Protein AF-A0A7C9AYQ9-F1 (afdb_monomer)

Foldseek 3Di:
DDDDDDDDDDPPCPVVPDLVQFKDWLLVCLLVVNDDAQPPCVVVLVVLLVLCLDPPNSDDDDDDDPPPPPVSSLSNNSNCLNVVVGDPSCRPHIRIGGHPVSLVVPDPDPPSND

Structure (mmCIF, N/CA/C/O backbone):
data_AF-A0A7C9AYQ9-F1
#
_entry.id   AF-A0A7C9AYQ9-F1
#
loop_
_atom_site.group_PDB
_atom_site.id
_atom_site.type_symbol
_atom_site.label_atom_id
_atom_site.label_alt_id
_atom_site.label_comp_id
_atom_site.label_asym_id
_atom_site.label_entity_id
_atom_site.label_seq_id
_atom_site.pdbx_PDB_ins_code
_atom_site.Cartn_x
_atom_site.Cartn_y
_atom_site.Cartn_z
_atom_site.occupancy
_atom_site.B_iso_or_equiv
_atom_site.auth_seq_id
_atom_site.auth_comp_id
_atom_site.auth_asym_id
_atom_site.auth_atom_id
_atom_site.pdbx_PDB_model_num
ATOM 1 N N . GLU A 1 1 ? 41.740 37.543 21.906 1.00 39.34 1 GLU A N 1
ATOM 2 C CA . GLU A 1 1 ? 41.934 36.076 21.966 1.00 39.34 1 GLU A CA 1
ATOM 3 C C . GLU A 1 1 ? 40.580 35.457 22.290 1.00 39.34 1 GLU A C 1
ATOM 5 O O . GLU A 1 1 ? 39.922 35.987 23.169 1.00 39.34 1 GLU A O 1
ATOM 10 N N . ALA A 1 2 ? 40.013 34.474 21.593 1.00 40.09 2 ALA A N 1
ATOM 11 C CA . ALA A 1 2 ? 40.501 33.508 20.608 1.00 40.09 2 ALA A CA 1
ATOM 12 C C . ALA A 1 2 ? 39.378 33.307 19.540 1.00 40.09 2 ALA A C 1
ATOM 14 O O . ALA A 1 2 ? 38.205 33.333 19.898 1.00 40.09 2 ALA A O 1
ATOM 15 N N . VAL A 1 3 ? 39.610 33.372 18.216 1.00 37.00 3 VAL A N 1
ATOM 16 C CA . VAL A 1 3 ? 39.918 32.241 17.292 1.00 37.00 3 VAL A CA 1
ATOM 17 C C . VAL A 1 3 ? 39.557 30.863 17.865 1.00 37.00 3 VAL A C 1
ATOM 19 O O . VAL A 1 3 ? 40.063 30.504 18.912 1.00 37.00 3 VAL A O 1
ATOM 22 N N . GLY A 1 4 ? 38.733 29.996 17.282 1.00 33.16 4 GLY A N 1
ATOM 23 C CA . GLY A 1 4 ? 38.198 29.827 15.933 1.00 33.16 4 GLY A CA 1
ATOM 24 C C . GLY A 1 4 ? 38.100 28.310 15.688 1.00 33.16 4 GLY A C 1
ATOM 25 O O . GLY A 1 4 ? 38.972 27.590 16.160 1.00 33.16 4 GLY A O 1
ATOM 26 N N . ALA A 1 5 ? 37.049 27.833 15.010 1.00 40.03 5 ALA A N 1
ATOM 27 C CA . ALA A 1 5 ? 37.015 26.648 14.128 1.00 40.03 5 ALA A CA 1
ATOM 28 C C . ALA A 1 5 ? 35.578 26.116 14.007 1.00 40.03 5 ALA A C 1
ATOM 30 O O . ALA A 1 5 ? 34.990 25.630 14.967 1.00 40.03 5 ALA A O 1
ATOM 31 N N . GLY A 1 6 ? 35.029 26.184 12.798 1.00 31.03 6 GLY A N 1
ATOM 32 C CA . GLY A 1 6 ? 33.719 25.635 12.454 1.00 31.03 6 GLY A CA 1
ATOM 33 C C . GLY A 1 6 ? 33.470 25.719 10.953 1.00 31.03 6 GLY A C 1
ATOM 34 O O . GLY A 1 6 ? 32.501 26.326 10.528 1.00 31.03 6 GLY A O 1
ATOM 35 N N . VAL A 1 7 ? 34.451 25.218 10.196 1.00 42.88 7 VAL A N 1
ATOM 36 C CA . VAL A 1 7 ? 34.444 24.782 8.788 1.00 42.88 7 VAL A CA 1
ATOM 37 C C . VAL A 1 7 ? 33.268 25.273 7.933 1.00 42.88 7 VAL A C 1
ATOM 39 O O . VAL A 1 7 ? 32.173 24.720 7.952 1.00 42.88 7 VAL A O 1
ATOM 42 N N . GLY A 1 8 ? 33.555 26.272 7.100 1.00 35.69 8 GLY A N 1
ATOM 43 C CA . GLY A 1 8 ? 32.817 26.500 5.866 1.00 35.69 8 GLY A CA 1
ATOM 44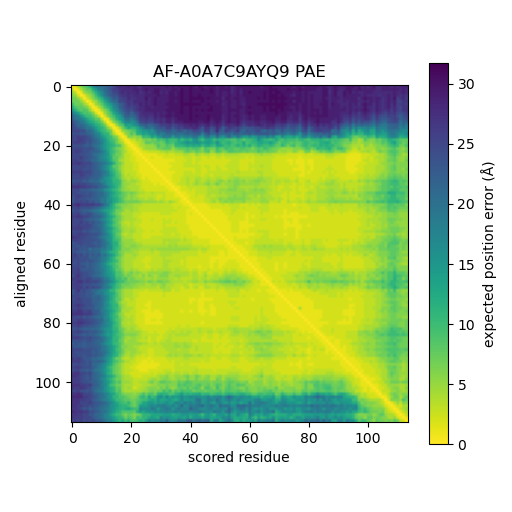 C C . GLY A 1 8 ? 33.334 25.611 4.732 1.00 35.69 8 GLY A C 1
ATOM 45 O O . GLY A 1 8 ? 34.490 25.190 4.740 1.00 35.69 8 GLY A O 1
ATOM 46 N N . GLY A 1 9 ? 32.483 25.412 3.724 1.00 35.12 9 GLY A N 1
ATOM 47 C CA . GLY A 1 9 ? 32.908 25.046 2.372 1.00 35.12 9 GLY A CA 1
ATOM 48 C C . GLY A 1 9 ? 32.245 23.791 1.822 1.00 35.12 9 GLY A C 1
ATOM 49 O O . GLY A 1 9 ? 32.729 22.689 2.051 1.00 35.12 9 GLY A O 1
ATOM 50 N N . GLY A 1 10 ? 31.180 23.971 1.034 1.00 32.62 10 GLY A N 1
ATOM 51 C CA . GLY A 1 10 ? 30.643 22.885 0.214 1.00 32.62 10 GLY A CA 1
ATOM 52 C C . GLY A 1 10 ? 29.222 23.058 -0.313 1.00 32.62 10 GLY A C 1
ATOM 53 O O . GLY A 1 10 ? 28.500 22.072 -0.390 1.00 32.62 10 GLY A O 1
ATOM 54 N N . THR A 1 11 ? 28.783 24.261 -0.695 1.00 44.91 11 THR A N 1
ATOM 55 C CA . THR A 1 11 ? 27.529 24.421 -1.457 1.00 44.91 11 THR A CA 1
ATOM 56 C C . THR A 1 11 ? 27.757 24.039 -2.923 1.00 44.91 11 THR A C 1
ATOM 58 O O . THR A 1 11 ? 27.647 24.863 -3.824 1.00 44.91 11 THR A O 1
ATOM 61 N N . SER A 1 12 ? 28.094 22.779 -3.179 1.00 36.91 12 SER A N 1
ATOM 62 C CA . SER A 1 12 ? 27.802 22.143 -4.458 1.00 36.91 12 SER A CA 1
ATOM 63 C C . SER A 1 12 ? 26.461 21.453 -4.284 1.00 36.91 12 SER A C 1
ATOM 65 O O . SER A 1 12 ? 26.375 20.377 -3.698 1.00 36.91 12 SER A O 1
ATOM 67 N N . SER A 1 13 ? 25.417 22.133 -4.757 1.00 44.97 13 SER A N 1
ATOM 68 C CA . SER A 1 13 ? 24.080 21.600 -5.008 1.00 44.97 13 SER A CA 1
ATOM 69 C C . SER A 1 13 ? 24.185 20.393 -5.947 1.00 44.97 13 SER A C 1
ATOM 71 O O . SER A 1 13 ? 23.870 20.482 -7.132 1.00 44.97 13 SER A O 1
ATOM 73 N N . ASN A 1 14 ? 24.621 19.251 -5.420 1.00 41.62 14 ASN A N 1
ATOM 74 C CA . ASN A 1 14 ? 24.264 17.967 -5.982 1.00 41.62 14 ASN A CA 1
ATOM 75 C C . ASN A 1 14 ? 22.805 17.789 -5.581 1.00 41.62 14 ASN A C 1
ATOM 77 O O . ASN A 1 14 ? 22.501 17.356 -4.470 1.00 41.62 14 ASN A O 1
ATOM 81 N N . LYS A 1 15 ? 21.910 18.312 -6.419 1.00 44.09 15 LYS A N 1
ATOM 82 C CA . LYS A 1 15 ? 20.469 18.186 -6.249 1.00 44.09 15 LYS A CA 1
ATOM 83 C C . LYS A 1 15 ? 20.206 16.688 -6.365 1.00 44.09 15 LYS A C 1
ATOM 85 O O . LYS A 1 15 ? 20.097 16.182 -7.473 1.00 44.09 15 LYS A O 1
ATOM 90 N N . MET A 1 16 ? 20.273 15.967 -5.242 1.00 43.16 16 MET A N 1
ATOM 91 C CA . MET A 1 16 ? 19.912 14.559 -5.209 1.00 43.16 16 MET A CA 1
ATOM 92 C C . MET A 1 16 ? 18.482 14.517 -5.727 1.00 43.16 16 MET A C 1
ATOM 94 O O . MET A 1 16 ? 17.625 15.172 -5.120 1.00 43.16 16 MET A O 1
ATOM 98 N N . PRO A 1 17 ? 18.244 13.865 -6.869 1.00 56.88 17 PRO A N 1
ATOM 99 C CA . P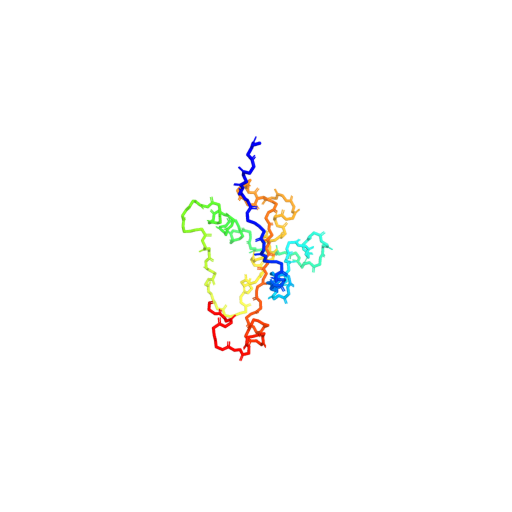RO A 1 17 ? 16.911 13.794 -7.427 1.00 56.88 17 PRO A CA 1
ATOM 100 C C . PRO A 1 17 ? 15.988 13.212 -6.356 1.00 56.88 17 PRO A C 1
ATOM 102 O O . PRO A 1 17 ? 16.298 12.211 -5.699 1.00 56.88 17 PRO A O 1
ATOM 105 N N . THR A 1 18 ? 14.926 13.948 -6.045 1.00 65.81 18 THR A N 1
ATOM 106 C CA . THR A 1 18 ? 14.055 13.624 -4.918 1.00 65.81 18 THR A CA 1
ATOM 107 C C . THR A 1 18 ? 13.238 12.380 -5.256 1.00 65.81 18 THR A C 1
ATOM 109 O O . THR A 1 18 ? 12.963 12.100 -6.419 1.00 65.81 18 THR A O 1
ATOM 112 N N . LEU A 1 19 ? 12.786 11.631 -4.241 1.00 70.38 19 LEU A N 1
ATOM 113 C CA . LEU A 1 19 ? 11.856 10.499 -4.429 1.00 70.38 19 LEU A CA 1
ATOM 114 C C . LEU A 1 19 ? 10.608 10.864 -5.263 1.00 70.38 19 LEU A C 1
ATOM 116 O O . LEU A 1 19 ? 9.932 9.984 -5.784 1.00 70.38 19 LEU A O 1
ATOM 120 N N . GLU A 1 20 ? 10.294 12.155 -5.349 1.00 71.88 20 GLU A N 1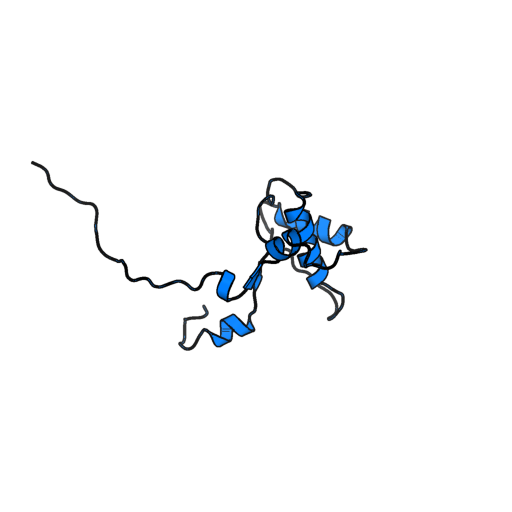
ATOM 121 C CA . GLU A 1 20 ? 9.193 12.718 -6.126 1.00 71.88 20 GLU A CA 1
ATOM 122 C C . GLU A 1 20 ? 9.458 12.719 -7.641 1.00 71.88 20 GLU A C 1
ATOM 124 O O . GLU A 1 20 ? 8.504 12.719 -8.410 1.00 71.88 20 GLU A O 1
ATOM 129 N N . GLU A 1 21 ? 10.720 12.698 -8.082 1.00 75.81 21 GLU A N 1
ATOM 130 C CA . GLU A 1 21 ? 11.083 12.672 -9.508 1.00 75.81 21 GLU A CA 1
ATOM 131 C C . GLU A 1 21 ? 11.012 11.259 -10.108 1.00 75.81 21 GLU A C 1
ATOM 133 O O . GLU A 1 21 ? 10.744 11.107 -11.299 1.00 75.81 21 GLU A O 1
ATOM 138 N N . TYR A 1 22 ? 11.203 10.218 -9.292 1.00 80.31 22 TYR A N 1
ATOM 139 C CA . TYR A 1 22 ? 11.235 8.816 -9.745 1.00 80.31 22 TYR A CA 1
ATOM 140 C C . TYR A 1 22 ? 10.060 7.972 -9.264 1.00 80.31 22 TYR A C 1
ATOM 142 O O . TYR A 1 22 ? 10.041 6.751 -9.450 1.00 80.31 22 TYR A O 1
ATOM 150 N N . GLY A 1 23 ? 9.091 8.595 -8.603 1.00 87.94 23 GLY A N 1
ATOM 151 C CA . GLY A 1 23 ? 8.011 7.875 -7.966 1.00 87.94 23 GLY A CA 1
ATOM 152 C C . GLY A 1 23 ? 6.704 8.638 -7.925 1.00 87.94 23 GLY A C 1
ATOM 153 O O . GLY A 1 23 ? 6.657 9.860 -8.032 1.00 87.94 23 GLY A O 1
ATOM 154 N N . THR A 1 24 ? 5.616 7.895 -7.738 1.00 91.44 24 THR A N 1
ATOM 155 C CA . THR A 1 24 ? 4.279 8.469 -7.560 1.00 91.44 24 THR A CA 1
ATOM 156 C C . THR A 1 24 ? 3.844 8.313 -6.110 1.00 91.44 24 THR A C 1
ATOM 158 O O . THR A 1 24 ? 3.823 7.204 -5.568 1.00 91.44 24 THR A O 1
ATOM 161 N N . ASN A 1 25 ? 3.480 9.427 -5.471 1.00 93.94 25 ASN A N 1
ATOM 162 C CA . ASN A 1 25 ? 2.976 9.439 -4.100 1.00 93.94 25 ASN A CA 1
ATOM 163 C C . ASN A 1 25 ? 1.504 8.998 -4.064 1.00 93.94 25 ASN A C 1
ATOM 165 O O . ASN A 1 25 ? 0.605 9.785 -4.359 1.00 93.94 25 ASN A O 1
ATOM 169 N N . LEU A 1 26 ? 1.268 7.745 -3.670 1.00 95.12 26 LEU A N 1
ATOM 170 C CA . LEU A 1 26 ? -0.072 7.171 -3.562 1.00 95.12 26 LEU A CA 1
ATOM 171 C C . LEU A 1 26 ? -0.865 7.765 -2.398 1.00 95.12 26 LEU A C 1
ATOM 173 O O . LEU A 1 26 ? -2.069 7.941 -2.529 1.00 95.12 26 LEU A O 1
ATOM 177 N N . THR A 1 27 ? -0.222 8.111 -1.278 1.00 94.75 27 THR A N 1
ATOM 178 C CA . THR A 1 27 ? -0.921 8.727 -0.133 1.00 94.75 27 THR A CA 1
ATOM 179 C C . THR A 1 27 ? -1.546 10.058 -0.531 1.00 94.75 27 THR A C 1
ATOM 181 O O . THR A 1 27 ? -2.714 10.290 -0.249 1.00 94.75 27 THR A O 1
ATOM 184 N N . LYS A 1 28 ? -0.816 10.887 -1.285 1.00 94.56 28 LYS A N 1
ATOM 185 C CA . LYS A 1 28 ? -1.345 12.151 -1.810 1.00 94.56 28 LYS A CA 1
ATOM 186 C C . LYS A 1 28 ? -2.516 11.926 -2.772 1.00 94.56 28 LYS A C 1
ATOM 188 O O . LYS A 1 28 ? -3.520 12.621 -2.696 1.00 94.56 28 LYS A O 1
ATOM 193 N N . LEU A 1 29 ? -2.412 10.938 -3.663 1.00 94.56 29 LEU A N 1
ATOM 194 C CA . LEU A 1 29 ? -3.519 10.584 -4.559 1.00 94.56 29 LEU A CA 1
ATOM 195 C C . LEU A 1 29 ? -4.748 10.079 -3.788 1.00 94.56 29 LEU A C 1
ATOM 197 O O . LEU A 1 29 ? -5.873 10.347 -4.203 1.00 94.56 29 LEU A O 1
ATOM 201 N N . ALA A 1 30 ? -4.541 9.376 -2.673 1.00 95.06 30 ALA A N 1
ATOM 202 C CA . ALA A 1 30 ? -5.611 8.924 -1.794 1.00 95.06 30 ALA A CA 1
ATOM 203 C C . ALA A 1 30 ? -6.301 10.099 -1.084 1.00 95.06 30 ALA A C 1
ATOM 205 O O . ALA A 1 30 ? -7.527 10.165 -1.083 1.00 95.06 30 ALA A O 1
ATOM 206 N N . GLU A 1 31 ? -5.527 11.046 -0.542 1.00 94.50 31 GLU A N 1
ATOM 207 C CA . GLU A 1 31 ? -6.033 12.286 0.070 1.00 94.50 31 GLU A CA 1
ATOM 208 C C . GLU A 1 31 ? -6.838 13.131 -0.928 1.00 94.50 31 GLU A C 1
ATOM 210 O O . GLU A 1 31 ? -7.866 13.707 -0.583 1.00 94.50 31 GLU A O 1
ATOM 215 N N . GLU A 1 32 ? -6.397 13.172 -2.188 1.00 95.44 32 GLU A N 1
ATOM 216 C CA . GLU A 1 32 ? -7.082 13.863 -3.285 1.00 95.44 32 GLU A CA 1
ATOM 217 C C . GLU A 1 32 ? -8.294 13.088 -3.841 1.00 95.44 32 GLU A C 1
ATOM 219 O O . GLU A 1 32 ? -8.972 13.584 -4.741 1.00 95.44 32 GLU A O 1
ATOM 224 N N . GLY A 1 33 ? -8.569 11.872 -3.350 1.00 93.19 33 GLY A N 1
ATOM 225 C CA . GLY A 1 33 ? -9.678 11.033 -3.815 1.00 93.19 33 GLY A CA 1
ATOM 226 C C . GLY A 1 33 ? -9.516 10.506 -5.246 1.00 93.19 33 GLY A C 1
ATOM 227 O O . GLY A 1 33 ? -10.505 10.172 -5.892 1.00 93.19 33 GLY A O 1
ATOM 228 N N . LYS A 1 34 ? -8.283 10.452 -5.762 1.00 94.62 34 LYS A N 1
ATOM 229 C CA . LYS A 1 34 ? -7.962 10.000 -7.128 1.00 94.62 34 LYS A CA 1
ATOM 230 C C . LYS A 1 34 ? -7.715 8.496 -7.244 1.00 94.62 34 LYS A C 1
ATOM 232 O O . LYS A 1 34 ? -7.586 8.001 -8.359 1.00 94.62 34 LYS A O 1
ATOM 237 N N . LEU A 1 35 ? -7.587 7.792 -6.120 1.00 92.69 35 LEU A N 1
ATOM 238 C CA . LEU A 1 35 ? -7.454 6.335 -6.104 1.00 92.69 35 LEU A CA 1
ATOM 239 C C . LEU A 1 35 ? -8.829 5.674 -6.070 1.00 92.69 35 LEU A C 1
ATOM 241 O O . LEU A 1 35 ? -9.681 6.063 -5.270 1.00 92.69 35 LEU A O 1
ATOM 245 N N . ASP A 1 36 ? -9.002 4.625 -6.869 1.00 91.19 36 ASP A N 1
ATOM 246 C CA . ASP A 1 36 ? -10.213 3.811 -6.840 1.00 91.19 36 ASP A CA 1
ATOM 247 C C . ASP A 1 36 ? -10.367 3.099 -5.484 1.00 91.19 36 ASP A C 1
ATOM 249 O O . ASP A 1 36 ? -9.383 2.609 -4.915 1.00 91.19 36 ASP A O 1
ATOM 253 N N . PRO A 1 37 ? -11.587 3.017 -4.924 1.00 90.00 37 PRO A N 1
ATOM 254 C CA . PRO A 1 37 ? -11.806 2.366 -3.640 1.00 90.00 37 PRO A CA 1
ATOM 255 C C . PRO A 1 37 ? -11.498 0.868 -3.730 1.00 90.00 37 PRO A C 1
ATOM 257 O O . PRO A 1 37 ? -12.025 0.149 -4.582 1.00 90.00 37 PRO A O 1
ATOM 260 N N . VAL A 1 38 ? -10.672 0.373 -2.809 1.00 92.81 38 VAL A N 1
ATOM 261 C CA . VAL A 1 38 ? -10.253 -1.032 -2.815 1.00 92.81 38 VAL A CA 1
ATOM 262 C C . VAL A 1 38 ? -11.283 -1.906 -2.097 1.00 92.81 38 VAL A C 1
ATOM 264 O O . VAL A 1 38 ? -11.502 -1.784 -0.891 1.00 92.81 38 VAL A O 1
ATOM 267 N N . VAL A 1 39 ? -11.894 -2.844 -2.828 1.00 91.38 39 VAL A N 1
ATOM 268 C CA . VAL A 1 39 ? -12.926 -3.760 -2.309 1.00 91.38 39 VAL A CA 1
ATOM 269 C C . VAL A 1 39 ? -12.380 -5.188 -2.178 1.00 91.38 39 VAL A C 1
ATOM 271 O O . VAL A 1 39 ? -11.655 -5.672 -3.045 1.00 91.38 39 VAL A O 1
ATOM 274 N N . GLY A 1 40 ? -12.731 -5.883 -1.090 1.00 92.88 40 GLY A N 1
ATOM 275 C CA . GLY A 1 40 ? -12.427 -7.309 -0.893 1.00 92.88 40 GLY A CA 1
ATOM 276 C C . GLY A 1 40 ? -10.963 -7.651 -0.581 1.00 92.88 40 GLY A C 1
ATOM 277 O O . GLY A 1 40 ? -10.565 -8.802 -0.755 1.00 92.88 40 GLY A O 1
ATOM 278 N N . ARG A 1 41 ? -10.145 -6.677 -0.153 1.00 95.94 41 ARG A N 1
ATOM 279 C CA . ARG A 1 41 ? -8.716 -6.866 0.193 1.00 95.94 41 ARG A CA 1
ATOM 280 C C . ARG A 1 41 ? -8.362 -6.504 1.638 1.00 95.94 41 ARG A C 1
ATOM 282 O O . ARG A 1 41 ? -7.200 -6.251 1.953 1.00 95.94 41 ARG A O 1
ATOM 289 N N . GLN A 1 42 ? -9.363 -6.451 2.514 1.00 94.69 42 GLN A N 1
ATOM 290 C CA . GLN A 1 42 ? -9.220 -5.971 3.889 1.00 94.69 42 GLN A CA 1
ATOM 291 C C . GLN A 1 42 ? -8.182 -6.781 4.676 1.00 94.69 42 GLN A C 1
ATOM 293 O O . GLN A 1 42 ? -7.292 -6.187 5.281 1.00 94.69 42 GLN A O 1
ATOM 298 N N . GLU A 1 43 ? -8.234 -8.114 4.605 1.00 96.19 43 GLU A N 1
ATOM 299 C CA . GLU A 1 43 ? -7.303 -8.992 5.326 1.00 96.19 43 GLU A CA 1
ATOM 300 C C . GLU A 1 43 ? -5.848 -8.803 4.871 1.00 96.19 43 GLU A C 1
ATOM 302 O O . GLU A 1 43 ? -4.925 -8.790 5.687 1.00 96.19 43 GLU A O 1
ATOM 307 N N . GLN A 1 44 ? -5.620 -8.631 3.564 1.00 96.56 44 GLN A N 1
ATOM 308 C CA . GLN A 1 44 ? -4.277 -8.438 3.019 1.00 96.56 44 GLN A CA 1
ATOM 309 C C . GLN A 1 44 ? -3.715 -7.066 3.395 1.00 96.56 44 GLN A C 1
ATOM 311 O O . GLN A 1 44 ? -2.550 -6.982 3.788 1.00 96.56 44 GLN A O 1
ATOM 316 N N . ILE A 1 45 ? -4.529 -6.009 3.305 1.00 96.00 45 ILE A N 1
ATOM 317 C CA . ILE A 1 45 ? -4.133 -4.654 3.712 1.00 96.00 45 ILE A CA 1
ATOM 318 C C . ILE A 1 45 ? -3.788 -4.645 5.202 1.00 96.00 45 ILE A C 1
ATOM 320 O O . ILE A 1 45 ? -2.722 -4.173 5.589 1.00 96.00 45 ILE A O 1
ATOM 324 N N . GLU A 1 46 ? -4.633 -5.244 6.037 1.00 95.56 46 GLU A N 1
ATOM 325 C CA . GLU A 1 46 ? -4.389 -5.332 7.473 1.00 95.56 46 GLU A CA 1
ATOM 326 C C . GLU A 1 46 ? -3.116 -6.121 7.793 1.00 95.56 46 GLU A C 1
ATOM 328 O O . GLU A 1 46 ? -2.301 -5.699 8.619 1.00 95.56 46 GLU A O 1
ATOM 333 N N . ARG A 1 47 ? -2.868 -7.223 7.076 1.00 96.62 47 ARG A N 1
ATOM 334 C CA . ARG A 1 47 ? -1.631 -7.990 7.225 1.00 96.62 47 ARG A CA 1
ATOM 335 C C . ARG A 1 47 ? -0.392 -7.177 6.854 1.00 96.62 47 ARG A C 1
ATOM 337 O O . ARG A 1 47 ? 0.620 -7.276 7.549 1.00 96.62 47 ARG A O 1
ATOM 344 N N . VAL A 1 48 ? -0.452 -6.393 5.779 1.00 96.94 48 VAL A N 1
ATOM 345 C CA . VAL A 1 48 ? 0.638 -5.499 5.357 1.00 96.94 48 VAL A CA 1
ATOM 346 C C . VAL A 1 48 ? 0.899 -4.434 6.422 1.00 96.94 48 VAL A C 1
ATOM 348 O O . VAL A 1 48 ? 2.043 -4.285 6.852 1.00 96.94 48 VAL A O 1
ATOM 351 N N . THR A 1 49 ? -0.150 -3.780 6.920 1.00 95.75 49 THR A N 1
ATOM 352 C CA . THR A 1 49 ? -0.077 -2.801 8.013 1.00 95.75 49 THR A CA 1
ATOM 353 C C . THR A 1 49 ? 0.591 -3.385 9.260 1.00 95.75 49 THR A C 1
ATOM 355 O O . THR A 1 49 ? 1.534 -2.803 9.797 1.00 95.75 49 THR A O 1
ATOM 358 N N . GLN A 1 50 ? 0.184 -4.586 9.681 1.00 95.19 50 GLN A N 1
ATOM 359 C CA . GLN A 1 50 ? 0.800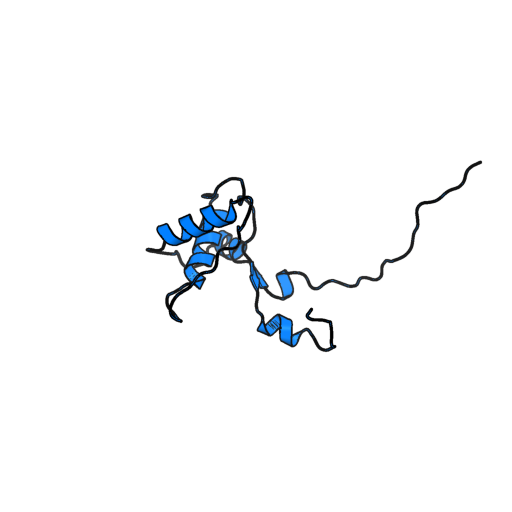 -5.282 10.814 1.00 95.19 50 GLN A CA 1
ATOM 360 C C . GLN A 1 50 ? 2.282 -5.603 10.589 1.00 95.19 50 GLN A C 1
ATOM 362 O O . GLN A 1 50 ? 3.067 -5.552 11.534 1.00 95.19 50 GLN A O 1
ATOM 367 N N . ILE A 1 51 ? 2.679 -5.992 9.371 1.00 96.69 51 ILE A N 1
ATOM 368 C CA . ILE A 1 51 ? 4.083 -6.295 9.056 1.00 96.69 51 ILE A CA 1
ATOM 369 C C . ILE A 1 51 ? 4.925 -5.018 9.110 1.00 96.69 51 ILE A C 1
ATOM 371 O O . ILE A 1 51 ? 5.991 -5.037 9.724 1.00 96.69 51 ILE A O 1
ATOM 375 N N . LEU A 1 52 ? 4.440 -3.917 8.532 1.00 96.06 52 LEU A N 1
ATOM 376 C CA . LEU A 1 52 ? 5.141 -2.629 8.521 1.00 96.06 52 LEU A CA 1
ATOM 377 C C . LEU A 1 52 ? 5.355 -2.058 9.931 1.00 96.06 52 LEU A C 1
ATOM 379 O O . LEU A 1 52 ? 6.379 -1.423 10.178 1.00 96.06 52 LEU A O 1
ATOM 383 N N . GLY A 1 53 ? 4.440 -2.329 10.867 1.00 93.56 53 GLY A N 1
ATOM 384 C CA . GLY A 1 53 ? 4.557 -1.917 12.272 1.00 93.56 53 GLY A CA 1
ATOM 385 C C . GLY A 1 53 ? 5.563 -2.720 13.114 1.00 9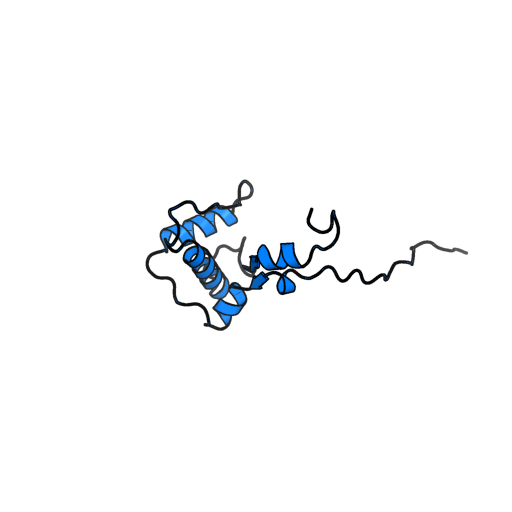3.56 53 GLY A C 1
ATOM 386 O O . GLY A 1 53 ? 5.744 -2.433 14.298 1.00 93.56 53 GLY A O 1
ATOM 387 N N . ARG A 1 54 ? 6.223 -3.747 12.558 1.00 95.25 54 ARG A N 1
ATOM 388 C CA . ARG A 1 54 ? 7.187 -4.578 13.305 1.00 95.25 54 ARG A CA 1
ATOM 389 C C . ARG A 1 54 ? 8.522 -3.864 13.501 1.00 95.25 54 ARG A C 1
ATOM 391 O O . ARG A 1 54 ? 8.973 -3.101 12.658 1.00 95.25 54 ARG A O 1
ATOM 398 N N . ARG A 1 55 ? 9.227 -4.221 14.580 1.00 94.50 55 ARG A N 1
ATOM 399 C CA . ARG A 1 55 ? 10.613 -3.773 14.820 1.00 94.50 55 ARG A CA 1
ATOM 400 C C . ARG A 1 55 ? 11.629 -4.412 13.870 1.00 94.50 55 ARG A C 1
ATOM 402 O O . ARG A 1 55 ? 12.643 -3.802 13.563 1.00 94.50 55 ARG A O 1
ATOM 409 N N . THR A 1 56 ? 11.389 -5.651 13.443 1.00 96.50 56 THR A N 1
ATOM 410 C CA . THR A 1 56 ? 12.281 -6.406 12.553 1.00 96.50 56 THR A CA 1
ATOM 411 C C . THR A 1 56 ? 11.474 -7.119 11.475 1.00 96.50 56 THR A C 1
ATOM 413 O O . THR A 1 56 ? 10.317 -7.484 11.693 1.00 96.50 56 THR A O 1
ATOM 416 N N . LYS A 1 57 ? 12.092 -7.328 10.301 1.00 96.12 57 LYS A N 1
ATOM 417 C CA . LYS A 1 57 ? 11.449 -7.947 9.124 1.00 96.12 57 LYS A CA 1
ATOM 418 C C . LYS A 1 57 ? 10.127 -7.254 8.759 1.00 96.12 57 LYS A C 1
ATOM 420 O O . LYS A 1 57 ? 9.110 -7.903 8.525 1.00 96.12 57 LYS A O 1
ATOM 425 N N . ASN A 1 58 ? 10.165 -5.929 8.730 1.00 96.38 58 ASN A N 1
ATOM 426 C CA . ASN A 1 58 ? 9.031 -5.052 8.458 1.00 96.38 58 ASN A CA 1
ATOM 427 C C . ASN A 1 58 ? 8.816 -4.780 6.961 1.00 96.38 58 ASN A C 1
ATOM 429 O O . ASN A 1 58 ? 8.076 -3.873 6.614 1.00 96.38 58 ASN A O 1
ATOM 433 N N . ASN A 1 59 ? 9.449 -5.560 6.082 1.00 97.06 59 ASN A N 1
ATOM 434 C CA . ASN A 1 59 ? 9.343 -5.420 4.632 1.00 97.06 59 ASN A CA 1
ATOM 435 C C . ASN A 1 59 ? 8.406 -6.510 4.082 1.00 97.06 59 ASN A C 1
ATOM 437 O O . ASN A 1 59 ? 8.845 -7.653 3.910 1.00 97.06 59 ASN A O 1
ATOM 441 N N . PRO 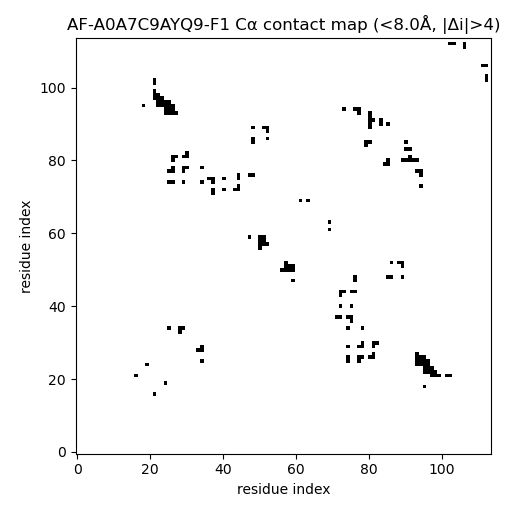A 1 60 ? 7.111 -6.216 3.865 1.00 97.12 60 PRO A N 1
ATOM 442 C CA . PRO A 1 60 ? 6.183 -7.172 3.276 1.00 97.12 60 PRO A CA 1
ATOM 443 C C . PRO A 1 60 ? 6.516 -7.406 1.795 1.00 97.12 60 PRO A C 1
ATOM 445 O O . PRO A 1 60 ? 6.798 -6.467 1.058 1.00 97.12 60 PRO A O 1
ATOM 448 N N . CYS A 1 61 ? 6.434 -8.661 1.347 1.00 96.69 61 CYS A N 1
ATOM 449 C CA . CYS A 1 61 ? 6.571 -9.034 -0.061 1.00 96.69 61 CYS A CA 1
ATOM 450 C C . CYS A 1 61 ? 5.281 -9.715 -0.534 1.00 96.69 61 CYS A C 1
ATOM 452 O O . CYS A 1 61 ? 4.891 -10.755 -0.000 1.00 96.69 61 CYS A O 1
ATOM 454 N N . LEU A 1 62 ? 4.601 -9.108 -1.511 1.00 96.00 62 LEU A N 1
ATOM 455 C CA . LEU A 1 62 ? 3.332 -9.600 -2.050 1.00 96.00 62 LEU A CA 1
ATOM 456 C C . LEU A 1 62 ? 3.581 -10.609 -3.182 1.00 96.00 62 LEU A C 1
ATOM 458 O O . LEU A 1 62 ? 4.013 -10.262 -4.284 1.00 96.00 62 LEU A O 1
ATOM 462 N N . ILE A 1 63 ? 3.263 -11.875 -2.924 1.00 95.56 63 ILE A N 1
ATOM 463 C CA . ILE A 1 63 ? 3.462 -12.991 -3.860 1.00 95.56 63 ILE A CA 1
ATOM 464 C C . ILE A 1 63 ? 2.109 -13.415 -4.446 1.00 95.56 63 ILE A C 1
ATOM 466 O O . ILE A 1 63 ? 1.075 -13.285 -3.799 1.00 95.56 63 ILE A O 1
ATOM 470 N N . GLY A 1 64 ? 2.106 -13.863 -5.703 1.00 95.44 64 GLY A N 1
ATOM 471 C CA . GLY A 1 64 ? 0.898 -14.234 -6.445 1.00 95.44 64 GLY A CA 1
ATOM 472 C C . GLY A 1 64 ? 1.088 -14.119 -7.955 1.00 95.44 64 GLY A C 1
ATOM 473 O O . GLY A 1 64 ? 2.109 -13.589 -8.408 1.00 95.44 64 GLY A O 1
ATOM 474 N N . GLU A 1 65 ? 0.106 -14.593 -8.713 1.00 96.06 65 GLU A N 1
ATOM 475 C CA . GLU A 1 65 ? 0.085 -14.520 -10.177 1.00 96.06 65 GLU A CA 1
ATOM 476 C C . GLU A 1 65 ? 0.101 -13.062 -10.686 1.00 96.06 65 GLU A C 1
ATOM 478 O O . GLU A 1 65 ? -0.271 -12.134 -9.955 1.00 96.06 65 GLU A O 1
ATOM 483 N N . PRO A 1 66 ? 0.573 -12.809 -11.917 1.00 94.06 66 PRO A N 1
ATOM 484 C CA . PRO A 1 66 ? 0.461 -11.489 -12.530 1.00 94.06 66 PRO A CA 1
ATOM 485 C C . PRO A 1 66 ? -1.014 -11.091 -12.701 1.00 94.06 66 PRO A C 1
ATOM 487 O O . PRO A 1 66 ? -1.871 -11.926 -12.963 1.00 94.06 66 PRO A O 1
ATOM 490 N N . GLY A 1 67 ? -1.321 -9.802 -12.542 1.00 92.00 67 GLY A N 1
ATOM 491 C CA . GLY A 1 67 ? -2.677 -9.275 -12.752 1.00 92.00 67 GLY A CA 1
ATOM 492 C C . GLY A 1 67 ? -3.662 -9.476 -11.593 1.00 92.00 67 GLY A C 1
ATOM 493 O O . GLY A 1 67 ? -4.736 -8.889 -11.616 1.00 92.00 67 GLY A O 1
ATOM 494 N N . VAL A 1 68 ? -3.300 -10.192 -10.522 1.00 93.62 68 VAL A N 1
ATOM 495 C CA . VAL A 1 68 ? -4.198 -10.439 -9.367 1.00 93.62 68 VAL A CA 1
ATOM 496 C C . VAL A 1 68 ? -4.482 -9.213 -8.489 1.00 93.62 68 VAL A C 1
ATOM 498 O O . VAL A 1 68 ? -5.113 -9.351 -7.443 1.00 93.62 68 VAL A O 1
ATOM 501 N N . GLY A 1 69 ? -3.999 -8.024 -8.859 1.00 92.88 69 GLY A N 1
ATOM 502 C CA . GLY A 1 69 ? -4.241 -6.788 -8.109 1.00 92.88 69 GLY A CA 1
ATOM 503 C C . GLY A 1 69 ? -3.340 -6.595 -6.885 1.00 92.88 69 GLY A C 1
ATOM 504 O O . GLY A 1 69 ? -3.786 -6.073 -5.870 1.00 92.88 69 GLY A O 1
ATOM 505 N N . LYS A 1 70 ? -2.062 -6.995 -6.951 1.00 96.12 70 LYS A N 1
ATOM 506 C CA . LYS A 1 70 ? -1.092 -6.714 -5.869 1.00 96.12 70 LYS A CA 1
ATOM 507 C C . LYS A 1 70 ? -0.932 -5.213 -5.614 1.00 96.12 70 LYS A C 1
ATOM 509 O O . LYS A 1 70 ? -0.823 -4.801 -4.465 1.00 96.12 70 LYS A O 1
ATOM 514 N N . THR A 1 71 ? -0.971 -4.411 -6.677 1.00 94.19 71 THR A N 1
ATOM 515 C CA . THR A 1 71 ? -0.914 -2.944 -6.612 1.00 94.19 71 THR A CA 1
ATOM 516 C C . THR A 1 71 ? -2.079 -2.363 -5.813 1.00 94.19 71 THR A C 1
ATOM 518 O O . THR A 1 71 ? -1.858 -1.492 -4.979 1.00 94.19 71 THR A O 1
ATOM 521 N N . ALA A 1 72 ? -3.279 -2.937 -5.947 1.00 95.19 72 ALA A N 1
ATOM 522 C CA . ALA A 1 72 ? -4.456 -2.498 -5.199 1.00 95.19 72 ALA A CA 1
ATOM 523 C C . ALA A 1 72 ? -4.275 -2.635 -3.675 1.00 95.19 72 ALA A C 1
ATOM 525 O O . ALA A 1 72 ? -4.858 -1.881 -2.906 1.00 95.19 72 ALA A O 1
ATOM 526 N N . ILE A 1 73 ? -3.431 -3.560 -3.202 1.00 95.75 73 ILE A N 1
ATOM 527 C CA . ILE A 1 73 ? -3.116 -3.665 -1.767 1.00 95.75 73 ILE A CA 1
ATOM 528 C C . ILE A 1 73 ? -2.290 -2.452 -1.306 1.00 95.75 73 ILE A C 1
ATOM 530 O O . ILE A 1 73 ? -2.511 -1.946 -0.208 1.00 95.75 73 ILE A O 1
ATOM 534 N N . ALA A 1 74 ? -1.363 -1.963 -2.135 1.00 95.12 74 ALA A N 1
ATOM 535 C CA . ALA A 1 74 ? -0.572 -0.768 -1.834 1.00 95.12 74 ALA A CA 1
ATOM 536 C C . ALA A 1 74 ? -1.418 0.517 -1.896 1.00 95.12 74 ALA A C 1
ATOM 538 O O . ALA A 1 74 ? -1.267 1.390 -1.044 1.00 95.12 74 ALA A O 1
ATOM 539 N N . GLU A 1 75 ? -2.344 0.610 -2.851 1.00 95.75 75 GLU A N 1
ATOM 540 C CA . GLU A 1 75 ? -3.318 1.708 -2.944 1.00 95.75 75 GLU A CA 1
ATOM 541 C C . GLU A 1 75 ? -4.271 1.717 -1.743 1.00 95.75 75 GLU A C 1
ATOM 543 O O . GLU A 1 75 ? -4.489 2.760 -1.131 1.00 95.75 75 GLU A O 1
ATOM 548 N N . GLY A 1 76 ? -4.762 0.546 -1.330 1.00 95.94 76 GLY A N 1
ATOM 549 C CA . GLY A 1 76 ? -5.609 0.406 -0.145 1.00 95.94 76 GLY A CA 1
ATOM 550 C C . GLY A 1 76 ? -4.874 0.737 1.157 1.00 95.94 76 GLY A C 1
ATOM 551 O O . GLY A 1 76 ? -5.450 1.341 2.060 1.00 95.94 76 GLY A O 1
ATOM 552 N N . LEU A 1 77 ? -3.579 0.410 1.248 1.00 96.69 77 LEU A N 1
ATOM 553 C CA . LEU A 1 77 ? -2.726 0.869 2.346 1.00 96.69 77 LEU A CA 1
ATOM 554 C C . LEU A 1 77 ? -2.605 2.401 2.353 1.00 96.69 77 LEU A C 1
ATOM 556 O O . LEU A 1 77 ? -2.718 3.013 3.412 1.00 96.69 77 LEU A O 1
ATOM 560 N N . ALA A 1 78 ? -2.397 3.022 1.189 1.00 96.50 78 ALA A N 1
ATOM 561 C CA . ALA A 1 78 ? -2.312 4.476 1.067 1.00 96.50 78 ALA A CA 1
ATOM 562 C C . ALA A 1 78 ? -3.622 5.165 1.483 1.00 96.50 78 ALA A C 1
ATOM 564 O O . ALA A 1 78 ? -3.575 6.160 2.203 1.00 96.50 78 ALA A O 1
ATOM 565 N N . GLN A 1 79 ? -4.772 4.595 1.105 1.00 95.81 79 GLN A N 1
ATOM 566 C CA . GLN A 1 79 ? -6.095 5.041 1.553 1.00 95.81 79 GLN A CA 1
ATOM 567 C C . GLN A 1 79 ? -6.234 4.970 3.074 1.00 95.81 79 GLN A C 1
ATOM 569 O O . GLN A 1 79 ? -6.609 5.966 3.683 1.00 95.81 79 GLN A O 1
ATOM 574 N N . ARG A 1 80 ? -5.867 3.846 3.707 1.00 94.88 80 ARG A N 1
ATOM 575 C CA . ARG A 1 80 ? -5.934 3.723 5.173 1.00 94.88 80 ARG A CA 1
ATOM 576 C C . ARG A 1 80 ? -5.044 4.724 5.898 1.00 94.88 80 ARG A C 1
ATOM 578 O O . ARG A 1 80 ? -5.445 5.264 6.923 1.00 94.88 80 ARG A O 1
ATOM 585 N N . ILE A 1 81 ? -3.847 4.980 5.376 1.00 95.62 81 ILE A N 1
ATOM 586 C CA . ILE A 1 81 ? -2.954 5.981 5.966 1.00 95.62 81 ILE A CA 1
ATOM 587 C C . ILE A 1 81 ? -3.551 7.388 5.824 1.00 95.62 81 ILE A C 1
ATOM 589 O O . ILE A 1 81 ? -3.528 8.142 6.792 1.00 95.62 81 ILE A O 1
ATOM 593 N N . ALA A 1 82 ? -4.136 7.721 4.669 1.00 94.62 82 ALA A N 1
ATOM 594 C CA . ALA A 1 82 ? -4.797 9.008 4.444 1.00 94.62 82 ALA A CA 1
ATOM 595 C C . ALA A 1 82 ? -6.018 9.224 5.359 1.00 94.62 82 ALA A C 1
ATOM 597 O O . ALA A 1 82 ? -6.272 10.344 5.794 1.00 94.62 82 ALA A O 1
ATOM 598 N N . THR A 1 83 ? -6.762 8.162 5.689 1.00 92.56 83 THR A N 1
ATOM 599 C CA . THR A 1 83 ? -7.909 8.232 6.612 1.00 92.56 83 THR A CA 1
ATOM 600 C C . THR A 1 83 ? -7.525 8.128 8.089 1.00 92.56 83 THR A C 1
ATOM 602 O O . THR A 1 83 ? -8.404 8.234 8.940 1.00 92.56 83 THR A O 1
ATOM 605 N N . GLY A 1 84 ? -6.250 7.885 8.411 1.00 92.69 84 GLY A N 1
ATOM 606 C CA . GLY A 1 84 ? -5.793 7.638 9.784 1.00 92.69 84 GLY A CA 1
ATOM 607 C C . GLY A 1 84 ? -6.196 6.269 10.353 1.00 92.69 84 GLY A C 1
ATOM 608 O O . GLY A 1 84 ? -6.087 6.050 11.554 1.00 92.69 84 GLY A O 1
ATOM 609 N N . ASP A 1 85 ? -6.639 5.323 9.517 1.00 92.88 85 ASP A N 1
ATOM 610 C CA . ASP A 1 85 ? -7.008 3.956 9.928 1.00 92.88 85 ASP A CA 1
ATOM 611 C C . ASP A 1 85 ? -5.777 3.029 9.948 1.00 92.88 85 ASP A C 1
ATOM 613 O O . ASP A 1 85 ? -5.698 2.006 9.259 1.00 92.88 85 ASP A O 1
ATOM 617 N N . VAL A 1 86 ? -4.746 3.438 10.690 1.00 95.19 86 VAL A N 1
ATOM 618 C CA . VAL A 1 86 ? -3.483 2.705 10.833 1.00 95.19 86 VAL A CA 1
ATOM 619 C C . VAL A 1 86 ? -2.880 2.889 12.230 1.00 95.19 86 VAL A C 1
ATOM 621 O O . VAL A 1 86 ? -3.161 3.877 12.897 1.00 95.19 86 VAL A O 1
ATOM 624 N N . PRO A 1 87 ? -2.011 1.972 12.696 1.00 93.50 87 PRO A N 1
ATOM 625 C CA . PRO A 1 87 ? -1.291 2.157 13.952 1.00 93.50 87 PRO A CA 1
ATOM 626 C C . PRO A 1 87 ? -0.360 3.375 13.905 1.00 93.50 87 PRO A C 1
ATOM 628 O O . PRO A 1 87 ? 0.292 3.602 12.883 1.00 93.50 87 PRO A O 1
ATOM 631 N N . GLU A 1 88 ? -0.161 4.033 15.052 1.00 93.06 88 GLU A N 1
ATOM 632 C CA . GLU A 1 88 ? 0.732 5.200 15.226 1.00 93.06 88 GLU A CA 1
ATOM 633 C C . GLU A 1 88 ? 2.126 5.002 14.598 1.00 93.06 88 GLU A C 1
ATOM 635 O O . GLU A 1 88 ? 2.743 5.924 14.073 1.00 93.06 88 GLU A O 1
ATOM 640 N N . THR A 1 89 ? 2.634 3.763 14.585 1.00 92.62 89 THR A N 1
ATOM 641 C CA . TH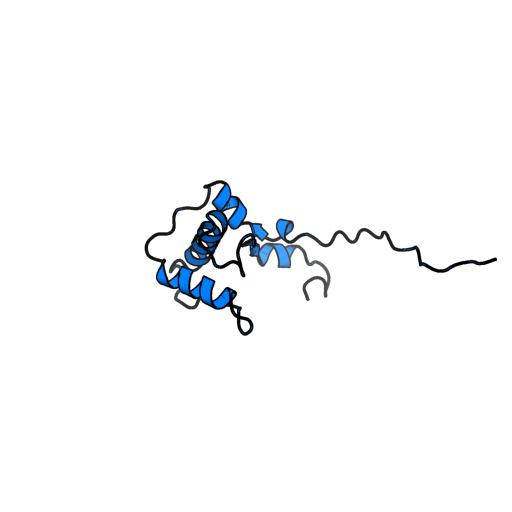R A 1 89 ? 3.940 3.418 13.990 1.00 92.62 89 THR A CA 1
ATOM 642 C C . THR A 1 89 ? 4.081 3.771 12.505 1.00 92.62 89 THR A C 1
ATOM 644 O O . THR A 1 89 ? 5.207 3.930 12.016 1.00 92.62 89 THR A O 1
ATOM 647 N N . ILE A 1 90 ? 2.969 3.838 11.770 1.00 92.06 90 ILE A N 1
ATOM 648 C CA . ILE A 1 90 ? 2.935 4.142 10.336 1.00 92.06 90 ILE A CA 1
ATOM 649 C C . ILE A 1 90 ? 1.976 5.285 9.987 1.00 92.06 90 ILE A C 1
ATOM 651 O O . ILE A 1 90 ? 1.836 5.620 8.813 1.00 92.06 90 ILE A O 1
ATOM 655 N N . GLU A 1 91 ? 1.354 5.897 10.989 1.00 93.75 91 GLU A N 1
ATOM 656 C CA . GLU A 1 91 ? 0.513 7.075 10.825 1.00 93.75 91 GLU A CA 1
ATOM 657 C C . GLU A 1 91 ? 1.326 8.254 10.265 1.00 93.75 91 GLU A C 1
ATOM 659 O O . GLU A 1 91 ? 2.513 8.418 10.561 1.00 93.75 91 GLU A O 1
ATOM 664 N N . GLY A 1 92 ? 0.711 9.039 9.375 1.00 90.50 92 GLY A N 1
ATOM 665 C CA . GLY A 1 92 ? 1.353 10.183 8.718 1.00 90.50 92 GLY A CA 1
ATOM 666 C C . GLY A 1 92 ? 2.514 9.835 7.773 1.00 90.50 92 GLY A C 1
ATOM 667 O O . GLY A 1 92 ? 3.161 10.737 7.234 1.00 90.50 92 GLY A O 1
ATOM 668 N N . LYS A 1 93 ? 2.813 8.548 7.548 1.00 93.81 93 LYS A N 1
ATOM 669 C CA . LYS A 1 93 ? 3.836 8.128 6.580 1.00 93.81 93 LYS A CA 1
ATOM 670 C C . LYS A 1 93 ? 3.312 8.206 5.148 1.00 93.81 93 LYS A C 1
ATOM 672 O O . LYS A 1 93 ? 2.117 8.182 4.892 1.00 93.81 93 LYS A O 1
ATOM 677 N N . LYS A 1 94 ? 4.229 8.283 4.184 1.00 93.88 94 LYS A N 1
ATOM 678 C CA . LYS A 1 94 ? 3.894 8.364 2.756 1.00 93.88 94 LYS A CA 1
ATOM 679 C C . LYS A 1 94 ? 4.145 7.025 2.073 1.00 93.88 94 LYS A C 1
ATOM 681 O O . LYS A 1 94 ? 5.211 6.437 2.243 1.00 93.88 94 LYS A O 1
ATOM 686 N N . VAL A 1 95 ? 3.186 6.580 1.270 1.00 94.75 95 VAL A N 1
ATOM 687 C CA . VAL A 1 95 ? 3.325 5.446 0.355 1.00 94.75 95 VAL A CA 1
ATOM 688 C C . VAL A 1 95 ? 3.723 5.997 -1.005 1.00 94.75 95 VAL A C 1
ATOM 690 O O . VAL A 1 95 ? 2.966 6.737 -1.632 1.00 94.75 95 VAL A O 1
ATOM 693 N N . ILE A 1 96 ? 4.924 5.647 -1.453 1.00 93.69 96 ILE A N 1
ATOM 694 C CA . ILE A 1 96 ? 5.477 6.085 -2.734 1.00 93.69 96 ILE A CA 1
ATOM 695 C C . ILE A 1 96 ? 5.764 4.838 -3.562 1.00 93.69 96 ILE A C 1
ATOM 697 O O . ILE A 1 96 ? 6.421 3.908 -3.096 1.00 93.69 96 ILE A O 1
ATOM 701 N N . THR A 1 97 ? 5.244 4.814 -4.783 1.00 93.12 97 THR A N 1
ATOM 702 C CA . THR A 1 97 ? 5.624 3.818 -5.788 1.00 93.12 97 THR A CA 1
ATOM 703 C C . THR A 1 97 ? 6.887 4.281 -6.480 1.00 93.12 97 THR A C 1
ATOM 705 O O . THR A 1 97 ? 7.036 5.470 -6.736 1.00 93.12 97 THR A O 1
ATOM 708 N N . LEU A 1 98 ? 7.788 3.353 -6.772 1.00 91.12 98 LEU A N 1
ATOM 709 C CA . LEU A 1 98 ? 9.043 3.637 -7.451 1.00 91.12 98 LEU A CA 1
ATOM 710 C C . LEU A 1 98 ? 8.974 3.076 -8.868 1.00 91.12 98 LEU A C 1
ATOM 712 O O . LEU A 1 98 ? 8.683 1.889 -9.037 1.00 91.12 98 LEU A O 1
ATOM 716 N N . ASP A 1 99 ? 9.241 3.912 -9.867 1.00 88.50 99 ASP A N 1
ATOM 717 C CA . ASP A 1 99 ? 9.338 3.464 -11.251 1.00 88.50 99 ASP A CA 1
ATOM 718 C C . ASP A 1 99 ? 10.795 3.136 -11.585 1.00 88.50 99 ASP A C 1
ATOM 720 O O . ASP A 1 99 ? 11.651 4.009 -11.750 1.00 88.50 99 ASP A O 1
ATOM 724 N N . MET A 1 100 ? 11.076 1.839 -11.707 1.00 85.94 100 MET A N 1
ATOM 725 C CA . MET A 1 100 ? 12.406 1.360 -12.075 1.00 85.94 100 MET A CA 1
ATOM 726 C C . MET A 1 100 ? 12.817 1.802 -13.484 1.00 85.94 100 MET A C 1
ATOM 728 O O . MET A 1 100 ? 14.006 1.970 -13.737 1.00 85.94 100 MET A O 1
ATOM 732 N N . GLY A 1 101 ? 11.867 2.016 -14.398 1.00 84.50 101 GLY A N 1
ATOM 733 C CA . GLY A 1 101 ? 12.140 2.524 -15.740 1.00 84.50 101 GLY A CA 1
ATOM 734 C C . GLY A 1 101 ? 12.673 3.955 -15.713 1.00 84.50 101 GLY A C 1
ATOM 735 O O . GLY A 1 101 ? 13.655 4.250 -16.396 1.00 84.50 101 GLY A O 1
ATOM 736 N N . LEU A 1 102 ? 12.087 4.819 -14.876 1.00 82.50 102 LEU A N 1
ATOM 737 C CA . LEU A 1 102 ? 12.570 6.192 -14.685 1.00 82.50 102 LEU A CA 1
ATOM 738 C C . LEU A 1 102 ? 13.958 6.224 -14.039 1.00 82.50 102 LEU A C 1
ATOM 740 O O . LEU A 1 102 ? 14.810 7.004 -14.464 1.00 82.50 102 LEU A O 1
ATOM 744 N N . LEU A 1 103 ? 14.205 5.349 -13.061 1.00 80.38 103 LEU A N 1
ATOM 745 C CA . LEU A 1 103 ? 15.517 5.240 -12.423 1.00 80.38 103 LEU A CA 1
ATOM 746 C C . LEU A 1 103 ? 16.601 4.814 -13.413 1.00 80.38 103 LEU A C 1
ATOM 748 O O . LEU A 1 103 ? 17.634 5.467 -13.507 1.00 80.38 103 LEU A O 1
ATOM 752 N N . VAL A 1 104 ? 16.356 3.761 -14.196 1.00 81.31 104 VAL A N 1
ATOM 753 C CA . VAL A 1 104 ? 17.332 3.254 -15.173 1.00 81.31 104 VAL A CA 1
ATOM 754 C C . VAL A 1 104 ? 17.586 4.267 -16.293 1.00 81.31 104 VAL A C 1
ATOM 756 O O . VAL A 1 104 ? 18.720 4.414 -16.745 1.00 81.31 104 VAL A O 1
ATOM 759 N N . ALA A 1 105 ? 16.558 4.997 -16.732 1.00 79.69 105 ALA A N 1
ATOM 760 C CA . ALA A 1 105 ? 16.703 6.032 -17.754 1.00 79.69 105 ALA A CA 1
ATOM 761 C C . ALA A 1 105 ? 17.524 7.245 -17.274 1.00 79.69 105 ALA A C 1
ATOM 763 O O . ALA A 1 105 ? 18.168 7.909 -18.088 1.00 79.69 105 ALA A O 1
ATOM 764 N N . GLY A 1 106 ? 17.502 7.536 -15.969 1.00 71.56 106 GLY A N 1
A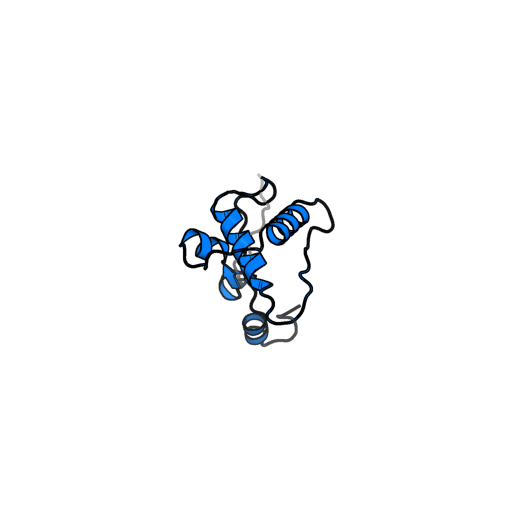TOM 765 C CA . GLY A 1 106 ? 18.241 8.643 -15.360 1.00 71.56 106 GLY A CA 1
ATOM 766 C C . GLY A 1 106 ? 19.731 8.369 -15.148 1.00 71.56 106 GLY A C 1
ATOM 767 O O . GLY A 1 106 ? 20.506 9.315 -15.033 1.00 71.56 106 GLY A O 1
ATOM 768 N N . THR A 1 107 ? 20.148 7.101 -15.125 1.00 73.62 107 THR A N 1
ATOM 769 C CA . THR A 1 107 ? 21.532 6.711 -14.829 1.00 73.62 107 THR A CA 1
ATOM 770 C C . THR A 1 107 ? 22.319 6.517 -16.117 1.00 73.62 107 THR A C 1
ATOM 772 O O . THR A 1 107 ? 22.215 5.487 -16.786 1.00 73.62 107 THR A O 1
ATOM 775 N N . LYS A 1 108 ? 23.102 7.529 -16.490 1.00 72.12 108 LYS A N 1
ATOM 776 C CA . LYS A 1 108 ? 23.887 7.542 -17.731 1.00 72.12 108 LYS A CA 1
ATOM 777 C C . LYS A 1 108 ? 25.300 7.011 -17.511 1.00 72.12 108 LYS A C 1
ATOM 779 O O . LYS A 1 108 ? 25.900 6.458 -18.435 1.00 72.12 108 LYS A O 1
ATOM 784 N N . TYR A 1 109 ? 25.838 7.191 -16.310 1.00 74.12 109 TYR A N 1
ATOM 785 C CA . TYR A 1 109 ? 27.193 6.798 -15.959 1.00 74.12 109 TYR A CA 1
ATOM 786 C C . TYR A 1 109 ? 27.198 5.611 -14.994 1.00 74.12 109 TYR A C 1
ATOM 788 O O . TYR A 1 109 ? 26.311 5.419 -14.163 1.00 74.12 109 TYR A O 1
ATOM 796 N N . ARG A 1 110 ? 28.230 4.773 -15.123 1.00 66.50 110 ARG A N 1
ATOM 797 C CA . ARG A 1 110 ? 28.428 3.611 -14.254 1.00 66.50 110 ARG A CA 1
ATOM 798 C C . ARG A 1 110 ? 28.584 4.080 -12.805 1.00 66.50 110 ARG A C 1
ATOM 800 O O . ARG A 1 110 ? 29.467 4.884 -12.527 1.00 66.50 110 ARG A O 1
ATOM 807 N N . GLY A 1 111 ? 27.761 3.537 -11.912 1.00 73.00 111 GLY A N 1
ATOM 808 C CA . GLY A 1 111 ? 27.748 3.892 -10.490 1.00 73.00 111 GLY A CA 1
ATOM 809 C C . GLY A 1 111 ? 26.709 4.946 -10.097 1.00 73.00 111 GLY A C 1
ATOM 810 O O . GLY A 1 111 ? 26.607 5.248 -8.921 1.00 73.00 111 GLY A O 1
ATOM 811 N N . GLU A 1 112 ? 25.912 5.482 -11.031 1.00 72.94 112 GLU A N 1
ATOM 812 C CA . GLU A 1 112 ? 24.794 6.385 -10.686 1.00 72.94 112 GLU A CA 1
ATOM 813 C C . GLU A 1 112 ? 23.543 5.643 -10.174 1.00 72.94 112 GLU A C 1
ATOM 815 O O . GLU A 1 112 ? 22.609 6.280 -9.698 1.00 72.94 112 GLU A O 1
ATOM 820 N N . PHE A 1 113 ? 23.518 4.309 -10.282 1.00 67.75 113 PHE A N 1
ATOM 821 C CA . PHE A 1 113 ? 22.381 3.457 -9.912 1.00 67.75 113 PHE A CA 1
ATOM 822 C C . PHE A 1 113 ? 22.562 2.695 -8.586 1.00 67.75 113 PHE A C 1
ATOM 824 O O . PHE A 1 113 ? 21.565 2.336 -7.964 1.00 67.75 113 PHE A O 1
ATOM 831 N N . GLU A 1 114 ? 23.808 2.389 -8.202 1.00 66.75 114 GLU A N 1
ATOM 832 C CA . GLU A 1 114 ? 24.144 1.524 -7.050 1.00 66.75 114 GLU A CA 1
AT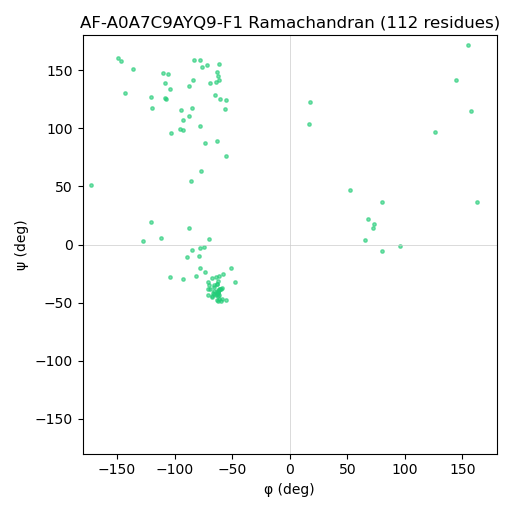OM 833 C C . GLU A 1 114 ? 24.255 2.283 -5.724 1.00 66.75 114 GLU A C 1
ATOM 835 O O . GLU A 1 114 ? 24.734 3.439 -5.730 1.00 66.75 114 GLU A O 1
#

Nearest PDB structures (foldseek):
  4hse-assembly1_A  TM=9.596E-01  e=2.392E-09  Thermus thermophilus HB8
  1jbk-assembly1_A  TM=9.167E-01  e=1.284E-09  Escherichia coli
  5wbw-assembly3_D  TM=9.359E-01  e=1.636E-08  Saccharomyces cerevisiae
  5wbw-assembly1_A  TM=9.458E-01  e=2.573E-08  Saccharomyces cerevisiae
  8a8v-assembly1_E  TM=9.238E-01  e=1.101E-08  Mycobacterium tuberculosis

Radius of gyration: 19.65 Å; Cα contacts (8 Å, |Δi|>4): 100; chains: 1; bounding box: 55×51×40 Å

pLDDT: mean 82.84, std 19.74, range [31.03, 97.12]

Organism: Opuntia streptacantha (NCBI:txid393608)

Sequence (114 aa):
EAVGAGVGGGTSSNKMPTLEEYGTNLTKLAEEGKLDPVVGRQEQIERVTQILGRRTKNNPCLIGEPGVGKTAIAEGLAQRIATGDVPETIEGKKVITLDMGLLVAGTKYRGEFE

Solvent-accessible surface area (backbone atoms only — not comparable to full-atom values): 7350 Å² total; per-residue (Å²): 139,78,89,86,90,81,84,84,89,76,93,68,83,73,73,69,81,50,73,72,79,39,28,50,56,42,21,61,36,31,67,70,63,72,53,79,86,70,76,96,46,65,72,60,31,51,51,46,54,57,33,53,60,40,95,66,85,35,75,78,80,91,82,77,70,88,88,76,50,71,64,51,41,56,50,40,43,13,38,28,35,57,70,60,70,51,60,78,84,53,46,87,55,79,42,65,47,74,41,66,67,55,49,57,72,68,40,86,53,95,70,68,80,113

Secondary structure (DSSP, 8-state):
---------------PPPTTTSEEEHHHHHHTT-SPPP-S-HHHHHHHHHHHT-SSS------S-TTS-HHHHHHHHHHHHHTT-S-TTTTT---EEE-HHHHHHH--STTS--

InterPro domains:
  IPR027417 P-loop containing nucleoside triphosphate hydrolase [G3DSA:3.40.50.300] (8-114)
  IPR027417 P-loop containing nucleoside triphosphate hydrolase [SSF52540] (16-114)
  IPR041664 Orc1-like, AAA ATPase domain [PF13191] (37-83)
  IPR050130 ATP-dependent Clp protease/Chaperone ClpA/ClpB [PTHR11638] (13-114)

Mean predicted aligned error: 9.58 Å